Protein AF-A0A949P6N5-F1 (afdb_monomer)

Structure (mmCIF, N/CA/C/O backbone):
data_AF-A0A949P6N5-F1
#
_entry.id   AF-A0A949P6N5-F1
#
loop_
_atom_site.group_PDB
_atom_site.id
_atom_site.type_symbol
_atom_site.label_atom_id
_atom_site.label_alt_id
_atom_site.label_comp_id
_atom_site.label_asym_id
_atom_site.label_entity_id
_atom_site.label_seq_id
_atom_site.pdbx_PDB_ins_code
_atom_site.Cartn_x
_atom_site.Cartn_y
_atom_site.Cartn_z
_atom_site.occupancy
_atom_site.B_iso_or_equiv
_atom_site.auth_seq_id
_atom_site.auth_comp_id
_atom_site.auth_asym_id
_atom_site.auth_atom_id
_atom_site.pdbx_PDB_model_num
ATOM 1 N N . MET A 1 1 ? 49.965 -4.072 -78.428 1.00 38.25 1 MET A N 1
ATOM 2 C CA . MET A 1 1 ? 48.744 -3.364 -77.987 1.00 38.25 1 MET A CA 1
ATOM 3 C C . MET A 1 1 ? 48.062 -4.200 -76.910 1.00 38.25 1 MET A C 1
ATOM 5 O O . MET A 1 1 ? 47.730 -5.336 -77.190 1.00 38.25 1 MET A O 1
ATOM 9 N N . LYS A 1 2 ? 47.945 -3.617 -75.708 1.00 39.78 2 LYS A N 1
ATOM 10 C CA . LYS A 1 2 ? 46.976 -3.853 -74.616 1.00 39.78 2 LYS A CA 1
ATOM 11 C C . LYS A 1 2 ? 46.622 -5.289 -74.164 1.00 39.78 2 LYS A C 1
ATOM 13 O O . LYS A 1 2 ? 45.839 -5.989 -74.789 1.00 39.78 2 LYS A O 1
ATOM 18 N N . LEU A 1 3 ? 47.141 -5.589 -72.966 1.00 46.09 3 LEU A N 1
ATOM 19 C CA . LEU A 1 3 ? 46.588 -6.415 -71.881 1.00 46.09 3 LEU A CA 1
ATOM 20 C C . LEU A 1 3 ? 45.066 -6.286 -71.722 1.00 46.09 3 LEU A C 1
ATOM 22 O O . LEU A 1 3 ? 44.556 -5.175 -71.869 1.00 46.09 3 LEU A O 1
ATOM 26 N N . SER A 1 4 ? 44.397 -7.351 -71.266 1.00 48.19 4 SER A N 1
ATOM 27 C CA . SER A 1 4 ? 43.391 -7.284 -70.185 1.00 48.19 4 SER A CA 1
ATOM 28 C C . SER A 1 4 ? 43.064 -8.685 -69.661 1.00 48.19 4 SER A C 1
ATOM 30 O O . SER A 1 4 ? 42.465 -9.506 -70.349 1.00 48.19 4 SER A O 1
ATOM 32 N N . GLU A 1 5 ? 43.504 -8.925 -68.431 1.00 49.72 5 GLU A N 1
ATOM 33 C CA . GLU A 1 5 ? 43.262 -10.100 -67.603 1.00 49.72 5 GLU A CA 1
ATOM 34 C C . GLU A 1 5 ? 41.784 -10.210 -67.189 1.00 49.72 5 GLU A C 1
ATOM 36 O O . GLU A 1 5 ? 41.160 -9.218 -66.804 1.00 49.72 5 GLU A O 1
ATOM 41 N N . LEU A 1 6 ? 41.232 -11.429 -67.218 1.00 49.12 6 LEU A N 1
ATOM 42 C CA . LEU A 1 6 ? 39.936 -11.742 -66.615 1.00 49.12 6 LEU A CA 1
ATOM 43 C C . LEU A 1 6 ? 40.083 -11.705 -65.086 1.00 49.12 6 LEU A C 1
ATOM 45 O O . LEU A 1 6 ? 40.623 -12.626 -64.474 1.00 49.12 6 LEU A O 1
ATOM 49 N N . ARG A 1 7 ? 39.593 -10.633 -64.459 1.00 56.88 7 ARG A N 1
ATOM 50 C CA . ARG A 1 7 ? 39.460 -10.561 -63.003 1.00 56.88 7 ARG A CA 1
ATOM 51 C C . ARG A 1 7 ? 38.278 -11.409 -62.546 1.00 56.88 7 ARG A C 1
ATOM 53 O O . ARG A 1 7 ? 37.123 -11.083 -62.802 1.00 56.88 7 ARG A O 1
ATOM 60 N N . VAL A 1 8 ? 38.600 -12.470 -61.815 1.00 51.09 8 VAL A N 1
ATOM 61 C CA . VAL A 1 8 ? 37.715 -13.121 -60.848 1.00 51.09 8 VAL A CA 1
ATOM 62 C C . VAL A 1 8 ? 37.368 -12.083 -59.780 1.00 51.09 8 VAL A C 1
ATOM 64 O O . VAL A 1 8 ? 38.262 -11.517 -59.152 1.00 51.09 8 VAL A O 1
ATOM 67 N N . SER A 1 9 ? 36.089 -11.779 -59.579 1.00 47.00 9 SER A N 1
ATOM 68 C CA . SER A 1 9 ? 35.646 -10.984 -58.431 1.00 47.00 9 SER A CA 1
ATOM 69 C C . SER A 1 9 ? 34.259 -11.424 -57.987 1.00 47.00 9 SER A C 1
ATOM 71 O O . SER A 1 9 ? 33.264 -11.264 -58.686 1.00 47.00 9 SER A O 1
ATOM 73 N N . HIS A 1 10 ? 34.274 -12.031 -56.804 1.00 47.44 10 HIS A N 1
ATOM 74 C CA . HIS A 1 10 ? 33.171 -12.349 -55.917 1.00 47.44 10 HIS A CA 1
ATOM 75 C C . HIS A 1 10 ? 32.057 -11.291 -55.927 1.00 47.44 10 HIS A C 1
ATOM 77 O O . HIS A 1 10 ? 32.292 -10.147 -55.550 1.00 47.44 10 HIS A O 1
ATOM 83 N N . LEU A 1 11 ? 30.824 -11.702 -56.227 1.00 47.88 11 LEU A N 1
ATOM 84 C CA . LEU A 1 11 ? 29.635 -11.039 -55.695 1.00 47.88 11 LEU A CA 1
ATOM 85 C C . LEU A 1 11 ? 28.902 -12.048 -54.821 1.00 47.88 11 LEU A C 1
ATOM 87 O O . LEU A 1 11 ? 28.133 -12.892 -55.276 1.00 47.88 11 LEU A O 1
ATOM 91 N N . LEU A 1 12 ? 29.279 -11.988 -53.547 1.00 51.91 12 LEU A N 1
ATOM 92 C CA . LEU A 1 12 ? 28.657 -12.682 -52.439 1.00 51.91 12 LEU A CA 1
ATOM 93 C C . LEU A 1 12 ? 27.198 -12.244 -52.308 1.00 51.91 12 LEU A C 1
ATOM 95 O O . LEU A 1 12 ? 26.870 -11.060 -52.360 1.00 51.91 12 LEU A O 1
ATOM 99 N N . ALA A 1 13 ? 26.354 -13.245 -52.093 1.00 50.50 13 ALA A N 1
ATOM 100 C CA . ALA A 1 13 ? 25.013 -13.112 -51.568 1.00 50.50 13 ALA A CA 1
ATOM 101 C C . ALA A 1 13 ? 25.001 -12.253 -50.295 1.00 50.50 13 ALA A C 1
ATOM 103 O O . ALA A 1 13 ? 25.827 -12.444 -49.405 1.00 50.50 13 ALA A O 1
ATOM 104 N N . SER A 1 14 ? 24.030 -11.352 -50.177 1.00 49.41 14 SER A N 1
ATOM 105 C CA . SER A 1 14 ? 23.578 -10.806 -48.894 1.00 49.41 14 SER A CA 1
ATOM 106 C C . SER A 1 14 ? 22.152 -10.295 -49.069 1.00 49.41 14 SER A C 1
ATOM 108 O O . SER A 1 14 ? 21.907 -9.139 -49.397 1.00 49.41 14 SER A O 1
ATOM 110 N N . PHE A 1 15 ? 21.199 -11.212 -48.914 1.00 47.59 15 PHE A N 1
ATOM 111 C CA . PHE A 1 15 ? 19.785 -10.900 -48.746 1.00 47.59 15 PHE A CA 1
ATOM 112 C C . PHE A 1 15 ? 19.611 -10.465 -47.283 1.00 47.59 15 PHE A C 1
ATOM 114 O O . PHE A 1 15 ? 19.440 -11.297 -46.394 1.00 47.59 15 PHE A O 1
ATOM 121 N N . SER A 1 16 ? 19.760 -9.171 -47.001 1.00 51.75 16 SER A N 1
ATOM 1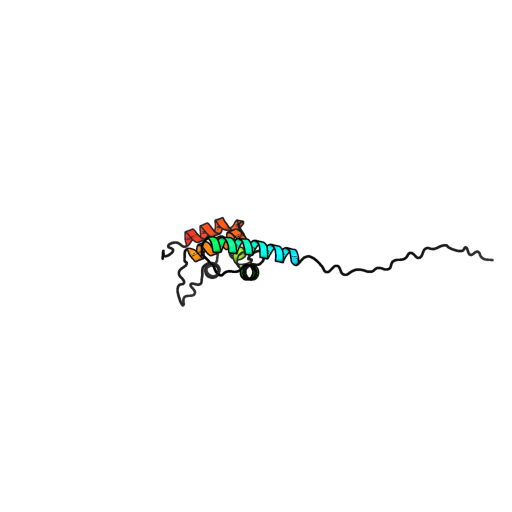22 C CA . SER A 1 16 ? 19.533 -8.629 -45.658 1.00 51.75 16 SER A CA 1
ATOM 123 C C . SER A 1 16 ? 18.032 -8.561 -45.380 1.00 51.75 16 SER A C 1
ATOM 125 O O . SER A 1 16 ? 17.392 -7.534 -45.586 1.00 51.75 16 SER A O 1
ATOM 127 N N . VAL A 1 17 ? 17.464 -9.666 -44.897 1.00 55.62 17 VAL A N 1
ATOM 128 C CA . VAL A 1 17 ? 16.197 -9.645 -44.160 1.00 55.62 17 VAL A CA 1
ATOM 129 C C . VAL A 1 17 ? 16.521 -9.130 -42.760 1.00 55.62 17 VAL A C 1
ATOM 131 O O . VAL A 1 17 ? 16.857 -9.897 -41.863 1.00 55.62 17 VAL A O 1
ATOM 134 N N . ALA A 1 18 ? 16.485 -7.811 -42.580 1.00 54.47 18 ALA A N 1
ATOM 135 C CA . ALA A 1 18 ? 16.445 -7.225 -41.248 1.00 54.47 18 ALA A CA 1
ATOM 136 C C . ALA A 1 18 ? 15.042 -7.483 -40.683 1.00 54.47 18 ALA A C 1
ATOM 138 O O . ALA A 1 18 ? 14.097 -6.742 -40.946 1.00 54.47 18 ALA A O 1
ATOM 139 N N . ALA A 1 19 ? 14.900 -8.603 -39.975 1.00 57.66 19 ALA A N 1
ATOM 140 C CA . ALA A 1 19 ? 13.730 -8.889 -39.169 1.00 57.66 19 ALA A CA 1
ATOM 141 C C . ALA A 1 19 ? 13.589 -7.784 -38.112 1.00 57.66 19 ALA A C 1
ATOM 143 O O . ALA A 1 19 ? 14.496 -7.556 -37.311 1.00 57.66 19 ALA A O 1
ATOM 144 N N . LEU A 1 20 ? 12.453 -7.089 -38.141 1.00 54.91 20 LEU A N 1
ATOM 145 C CA . LEU A 1 20 ? 11.978 -6.246 -37.052 1.00 54.91 20 LEU A CA 1
ATOM 146 C C . LEU A 1 20 ? 11.887 -7.102 -35.785 1.00 54.91 20 LEU A C 1
ATOM 148 O O . LEU A 1 20 ? 10.956 -7.886 -35.620 1.00 54.91 20 LEU A O 1
ATOM 152 N N . VAL A 1 21 ? 12.864 -6.952 -34.896 1.00 54.09 21 VAL A N 1
ATOM 153 C CA . VAL A 1 21 ? 12.809 -7.488 -33.536 1.00 54.09 21 VAL A CA 1
ATOM 154 C C . VAL A 1 21 ? 11.967 -6.515 -32.709 1.00 54.09 21 VAL A C 1
ATOM 156 O O . VAL A 1 21 ? 12.488 -5.656 -32.009 1.00 54.09 21 VAL A O 1
ATOM 159 N N . ILE A 1 22 ? 10.645 -6.589 -32.860 1.00 58.16 22 ILE A N 1
ATOM 160 C CA . ILE A 1 22 ? 9.697 -5.992 -31.912 1.00 58.16 22 ILE A CA 1
ATOM 161 C C . ILE A 1 22 ? 9.090 -7.160 -31.145 1.00 58.16 22 ILE A C 1
ATOM 163 O O . ILE A 1 22 ? 8.049 -7.680 -31.529 1.00 58.16 22 ILE A O 1
ATOM 167 N N . SER A 1 23 ? 9.780 -7.647 -30.117 1.00 58.84 23 SER A N 1
ATOM 168 C CA . SER A 1 23 ? 9.196 -8.610 -29.183 1.00 58.84 23 SER A CA 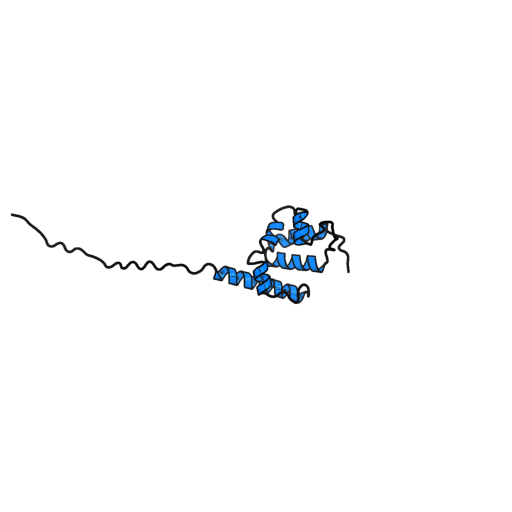1
ATOM 169 C C . SER A 1 23 ? 10.040 -8.687 -27.916 1.00 58.84 23 SER A C 1
ATOM 171 O O . SER A 1 23 ? 11.186 -9.127 -27.990 1.00 58.84 23 SER A O 1
ATOM 173 N N . GLY A 1 24 ? 9.462 -8.319 -26.766 1.00 50.41 24 GLY A N 1
ATOM 174 C CA . GLY A 1 24 ? 9.853 -8.970 -25.510 1.00 50.41 24 GLY A CA 1
ATOM 175 C C . GLY A 1 24 ? 10.130 -8.146 -24.249 1.00 50.41 24 GLY A C 1
ATOM 176 O O . GLY A 1 24 ? 10.833 -8.682 -23.406 1.00 50.41 24 GLY A O 1
ATOM 177 N N . CYS A 1 25 ? 9.605 -6.929 -24.057 1.00 54.81 25 CYS A N 1
ATOM 178 C CA . CYS A 1 25 ? 9.697 -6.261 -22.736 1.00 54.81 25 CYS A CA 1
ATOM 179 C C . CYS A 1 25 ? 8.357 -6.045 -22.014 1.00 54.81 25 CYS A C 1
ATOM 181 O O . CYS A 1 25 ? 8.367 -5.524 -20.915 1.00 54.81 25 CYS A O 1
ATOM 183 N N . ALA A 1 26 ? 7.216 -6.436 -22.590 1.00 54.22 26 ALA A N 1
ATOM 184 C CA . ALA A 1 26 ? 5.920 -6.257 -21.921 1.00 54.22 26 ALA A CA 1
ATOM 185 C C . ALA A 1 26 ? 5.497 -7.467 -21.067 1.00 54.22 26 ALA A C 1
ATOM 187 O O . ALA A 1 26 ? 4.823 -7.291 -20.063 1.00 54.22 26 ALA A O 1
ATOM 188 N N . SER A 1 27 ? 5.908 -8.696 -21.421 1.00 59.72 27 SER A N 1
ATOM 189 C CA . SER A 1 27 ? 5.428 -9.876 -20.681 1.00 59.72 27 SER A CA 1
ATOM 190 C C . SER A 1 27 ? 6.082 -10.032 -19.309 1.00 59.72 27 SER A C 1
ATOM 192 O O . SER A 1 27 ? 5.451 -10.570 -18.415 1.00 59.72 27 SER A O 1
ATOM 194 N N . SER A 1 28 ? 7.321 -9.562 -19.127 1.00 71.25 28 SER A N 1
ATOM 195 C CA . SER A 1 28 ? 8.008 -9.643 -17.831 1.00 71.25 28 SER A CA 1
ATOM 196 C C . SER A 1 28 ? 7.321 -8.800 -16.764 1.00 71.25 28 SER A C 1
ATOM 198 O O . SER A 1 28 ? 7.230 -9.222 -15.615 1.00 71.25 28 SER A O 1
ATOM 200 N N . ASP A 1 29 ? 6.833 -7.628 -17.158 1.00 79.44 29 ASP A N 1
ATOM 201 C CA . ASP A 1 29 ? 6.268 -6.648 -16.238 1.00 79.44 29 ASP A CA 1
ATOM 202 C C . ASP A 1 29 ? 4.827 -7.032 -15.885 1.00 79.44 29 ASP A C 1
ATOM 204 O O . ASP A 1 29 ? 4.437 -6.963 -14.722 1.00 79.44 29 ASP A O 1
ATOM 208 N N . ASP A 1 30 ? 4.067 -7.539 -16.862 1.00 84.88 30 ASP A N 1
ATOM 209 C CA . ASP A 1 30 ? 2.728 -8.086 -16.633 1.00 84.88 30 ASP A CA 1
ATOM 210 C C . ASP A 1 30 ? 2.769 -9.332 -15.727 1.00 84.88 30 ASP A C 1
ATOM 212 O O . ASP A 1 30 ? 1.956 -9.455 -14.805 1.00 84.88 30 ASP A O 1
ATOM 216 N N . ASP A 1 31 ? 3.730 -10.239 -15.944 1.00 93.06 31 ASP A N 1
ATOM 217 C CA . ASP A 1 31 ? 3.909 -11.440 -15.118 1.00 93.06 31 ASP A CA 1
ATOM 218 C C . ASP A 1 31 ? 4.295 -11.074 -13.671 1.00 93.06 31 ASP A C 1
ATOM 220 O O . ASP A 1 31 ? 3.794 -11.669 -12.711 1.00 93.06 31 ASP A O 1
ATOM 224 N N . GLU A 1 32 ? 5.158 -10.070 -13.498 1.00 93.25 32 GLU A N 1
ATOM 225 C CA . GLU A 1 32 ? 5.579 -9.578 -12.186 1.00 93.25 32 GLU A CA 1
ATOM 226 C C . GLU A 1 32 ? 4.443 -8.861 -11.443 1.00 93.25 32 GLU A C 1
ATOM 228 O O . GLU A 1 32 ? 4.205 -9.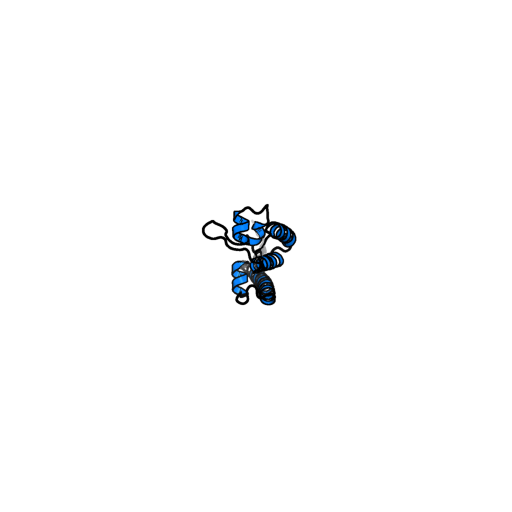137 -10.263 1.00 93.25 3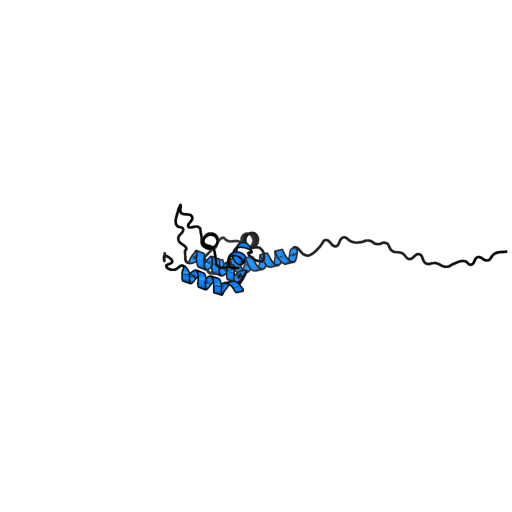2 GLU A O 1
ATOM 233 N N . ALA A 1 33 ? 3.688 -8.001 -12.134 1.00 94.38 33 ALA A N 1
ATOM 234 C CA . ALA A 1 33 ? 2.523 -7.322 -11.573 1.00 94.38 33 ALA A CA 1
ATOM 235 C C . ALA A 1 33 ? 1.469 -8.333 -11.099 1.00 94.38 33 ALA A C 1
ATOM 237 O O . ALA A 1 33 ? 0.949 -8.228 -9.989 1.00 94.38 33 ALA A O 1
ATOM 238 N N . GLN A 1 34 ? 1.196 -9.365 -11.903 1.00 97.06 34 GLN A N 1
ATOM 239 C CA . GLN A 1 34 ? 0.283 -10.451 -11.539 1.00 97.06 34 GLN A CA 1
ATOM 240 C C . GLN A 1 34 ? 0.781 -11.240 -10.321 1.00 97.06 34 GLN A C 1
ATOM 242 O O . GLN A 1 34 ? -0.004 -11.583 -9.431 1.00 97.06 34 GLN A O 1
ATOM 247 N N . ARG A 1 35 ? 2.091 -11.498 -10.231 1.00 96.94 35 ARG A N 1
ATOM 248 C CA . ARG A 1 35 ? 2.695 -12.181 -9.082 1.00 96.94 35 ARG A CA 1
ATOM 249 C C . ARG A 1 35 ? 2.535 -11.371 -7.792 1.00 96.94 35 ARG A C 1
ATOM 251 O O . ARG A 1 35 ? 2.096 -11.934 -6.787 1.00 96.94 35 ARG A O 1
ATOM 258 N N . LEU A 1 36 ? 2.887 -10.086 -7.805 1.00 97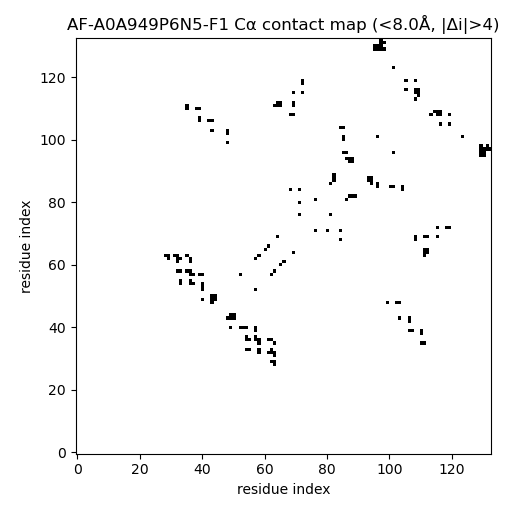.38 36 LEU A N 1
ATOM 259 C CA . LEU A 1 36 ? 2.777 -9.199 -6.639 1.00 97.38 36 LEU A CA 1
ATOM 260 C C . LEU A 1 36 ? 1.316 -8.981 -6.234 1.00 97.38 36 LEU A C 1
ATOM 262 O O . LEU A 1 36 ? 0.969 -9.116 -5.061 1.00 97.38 36 LEU A O 1
ATOM 266 N N . ALA A 1 37 ? 0.427 -8.765 -7.203 1.00 97.75 37 ALA A N 1
ATOM 267 C CA . ALA A 1 37 ? -1.008 -8.676 -6.963 1.00 97.75 37 ALA A CA 1
ATOM 268 C C . ALA A 1 37 ? -1.568 -9.955 -6.324 1.00 97.75 37 ALA A C 1
ATOM 270 O O . ALA A 1 37 ? -2.381 -9.883 -5.402 1.00 97.75 37 ALA A O 1
ATOM 271 N N . GLY A 1 38 ? -1.104 -11.128 -6.766 1.00 98.00 38 GLY A N 1
ATOM 272 C CA . GLY A 1 38 ? -1.467 -12.413 -6.176 1.00 98.00 38 GLY A CA 1
ATOM 273 C C . GLY A 1 38 ? -1.038 -12.529 -4.713 1.00 98.00 38 GLY A C 1
ATOM 274 O O . GLY A 1 38 ? -1.817 -13.000 -3.881 1.00 98.00 38 GLY A O 1
ATOM 275 N N . GLN A 1 39 ? 0.168 -12.056 -4.385 1.00 98.12 39 GLN A N 1
ATOM 276 C CA . GLN A 1 39 ? 0.672 -12.010 -3.010 1.00 98.12 39 GLN A CA 1
ATOM 277 C C . GLN A 1 39 ? -0.175 -11.078 -2.139 1.00 98.12 39 GLN A C 1
ATOM 279 O O . GLN A 1 39 ? -0.673 -11.515 -1.102 1.00 98.12 39 GLN A O 1
ATOM 284 N N . LEU A 1 40 ? -0.424 -9.847 -2.598 1.00 98.06 40 LEU A N 1
ATOM 285 C CA . LEU A 1 40 ? -1.243 -8.875 -1.872 1.00 98.06 40 LEU A CA 1
ATOM 286 C C . LEU A 1 40 ? -2.656 -9.411 -1.602 1.00 98.06 40 LEU A C 1
ATOM 288 O O . LEU A 1 40 ? -3.128 -9.375 -0.467 1.00 98.06 40 LEU A O 1
ATOM 292 N N . VAL A 1 41 ? -3.337 -9.925 -2.632 1.00 98.06 41 VAL A N 1
ATOM 293 C CA . VAL A 1 41 ? -4.709 -10.445 -2.509 1.00 98.06 41 VAL A CA 1
ATOM 294 C C . VAL A 1 41 ? -4.763 -11.625 -1.546 1.00 98.06 41 VAL A C 1
ATOM 296 O O . VAL A 1 41 ? -5.666 -11.691 -0.714 1.00 98.06 41 VAL A O 1
ATOM 299 N N . SER A 1 42 ? -3.788 -12.536 -1.612 1.00 98.19 42 SER A N 1
ATOM 300 C CA . SER A 1 42 ? -3.706 -13.657 -0.675 1.00 98.19 42 SER A CA 1
ATOM 301 C C . SER A 1 42 ? -3.571 -13.178 0.773 1.00 98.19 42 SER A C 1
ATOM 303 O O . SER A 1 42 ? -4.292 -13.673 1.640 1.00 98.19 42 SER A O 1
ATOM 305 N N . SER A 1 43 ? -2.689 -12.210 1.039 1.00 97.81 43 SER A N 1
ATOM 306 C CA . SER A 1 43 ? -2.490 -11.658 2.384 1.00 97.81 43 SER A CA 1
ATOM 307 C C . SER A 1 43 ? -3.738 -10.931 2.888 1.00 97.81 43 SER A C 1
ATOM 309 O O . SER A 1 43 ? -4.229 -11.233 3.975 1.00 97.81 43 SER A O 1
ATOM 311 N N . LEU A 1 44 ? -4.335 -10.063 2.067 1.00 97.38 44 LEU A N 1
ATOM 312 C CA . LEU A 1 44 ? -5.555 -9.329 2.417 1.00 97.38 44 LEU A CA 1
ATOM 313 C C . LEU A 1 44 ? -6.746 -10.249 2.699 1.00 97.38 44 LEU A C 1
ATOM 315 O O . LEU A 1 44 ? -7.541 -9.969 3.593 1.00 97.38 44 LEU A O 1
ATOM 319 N N . HIS A 1 45 ? -6.884 -11.343 1.948 1.00 97.56 45 HIS A N 1
ATOM 320 C CA . HIS A 1 45 ? -7.925 -12.338 2.196 1.00 97.56 45 HIS A CA 1
ATOM 321 C C . HIS A 1 45 ? -7.684 -13.119 3.488 1.00 97.56 45 HIS A C 1
ATOM 323 O O . HIS A 1 45 ? -8.645 -13.463 4.170 1.00 97.56 45 HIS A O 1
ATOM 329 N N . SER A 1 46 ? -6.423 -13.388 3.841 1.00 97.44 46 SER A N 1
ATOM 330 C CA . SER A 1 46 ? -6.094 -14.079 5.092 1.00 97.44 46 SER A CA 1
ATOM 331 C C . SER A 1 46 ? -6.414 -13.253 6.345 1.00 97.44 46 SER A C 1
ATOM 333 O O . SER A 1 46 ? -6.674 -13.836 7.395 1.00 97.44 46 SER A O 1
ATOM 335 N N . GLU A 1 47 ? -6.465 -11.922 6.215 1.00 96.50 47 GLU A N 1
ATOM 336 C CA . GLU A 1 47 ? -6.817 -10.976 7.284 1.00 96.50 47 GLU A CA 1
ATOM 337 C C . GLU A 1 47 ? -8.266 -10.442 7.193 1.00 96.50 47 GLU A C 1
ATOM 339 O O . GLU A 1 47 ? -8.652 -9.598 7.992 1.00 96.50 47 GLU A O 1
ATOM 344 N N . ASP A 1 48 ? -9.082 -10.916 6.240 1.00 96.00 48 ASP A N 1
ATOM 345 C CA . ASP A 1 48 ? -10.463 -10.444 5.976 1.00 96.00 48 ASP A CA 1
ATOM 346 C C . ASP A 1 48 ? -10.594 -8.931 5.660 1.00 96.00 48 ASP A C 1
ATOM 348 O O . ASP A 1 48 ? -11.673 -8.347 5.737 1.00 96.00 48 ASP A O 1
ATOM 352 N N . LEU A 1 49 ? -9.507 -8.277 5.232 1.00 91.69 49 LEU A N 1
ATOM 353 C CA . LEU A 1 49 ? -9.460 -6.822 5.004 1.00 91.69 49 LEU A CA 1
ATOM 354 C C . LEU A 1 49 ? -10.058 -6.392 3.655 1.00 91.69 49 LEU A C 1
ATOM 356 O O . LEU A 1 49 ? -10.535 -5.267 3.499 1.00 91.69 49 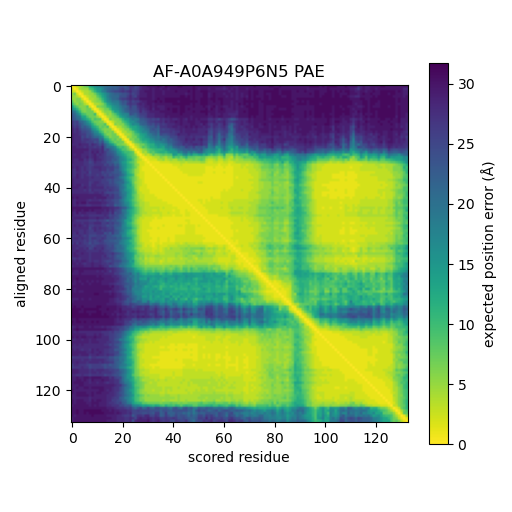LEU A O 1
ATOM 360 N N . ALA A 1 50 ? -10.033 -7.275 2.653 1.00 94.06 50 ALA A N 1
ATOM 361 C CA . ALA A 1 50 ? -10.587 -7.003 1.326 1.00 94.06 50 ALA A CA 1
ATOM 362 C C . ALA A 1 50 ? -11.045 -8.288 0.609 1.00 94.06 50 ALA A C 1
ATOM 364 O O . ALA A 1 50 ? -10.566 -8.572 -0.487 1.00 94.06 50 ALA A O 1
ATOM 365 N N . PRO A 1 51 ? -12.009 -9.056 1.154 1.00 94.00 51 PRO A N 1
ATOM 366 C CA . PRO A 1 51 ? -12.369 -10.407 0.685 1.00 94.00 51 PRO A CA 1
ATOM 367 C C . PRO A 1 51 ? -12.941 -10.482 -0.744 1.00 94.00 51 PRO A C 1
ATOM 369 O O . PRO A 1 51 ? -13.280 -11.557 -1.237 1.00 94.00 51 PRO A O 1
ATOM 372 N N . ARG A 1 52 ? -13.132 -9.333 -1.402 1.00 96.12 52 ARG A N 1
ATOM 373 C CA . ARG A 1 52 ? -13.633 -9.220 -2.779 1.00 96.12 52 ARG A CA 1
ATOM 374 C C . ARG A 1 52 ? -12.592 -8.676 -3.753 1.00 96.12 52 ARG A C 1
ATOM 376 O O . ARG A 1 52 ? -12.915 -8.520 -4.931 1.00 96.12 52 ARG A O 1
ATOM 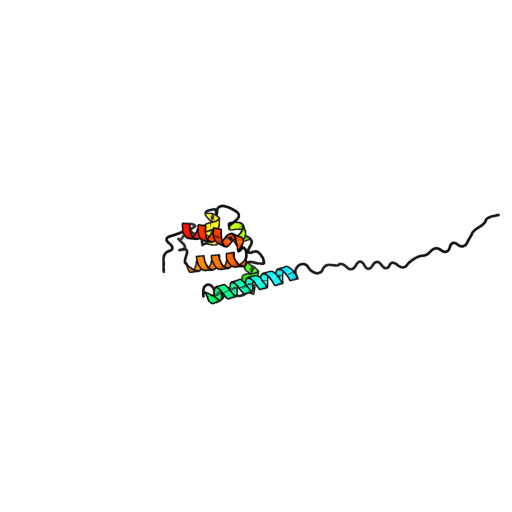383 N N . LEU A 1 53 ? -11.395 -8.328 -3.281 1.00 96.19 53 LEU A N 1
ATOM 384 C CA . LEU A 1 53 ? -10.330 -7.869 -4.157 1.00 96.19 53 LEU A CA 1
ATOM 385 C C . LEU A 1 53 ? -9.878 -9.047 -5.024 1.00 96.19 53 LEU A C 1
ATOM 387 O O . LEU A 1 53 ? -9.701 -10.165 -4.553 1.00 96.19 53 LEU A O 1
ATOM 391 N N . THR A 1 54 ? -9.732 -8.805 -6.320 1.00 97.94 54 THR A N 1
ATOM 392 C CA . THR A 1 54 ? -9.250 -9.825 -7.255 1.00 97.94 54 THR A CA 1
ATOM 393 C C . THR A 1 54 ? -7.836 -9.485 -7.684 1.00 97.94 54 THR A C 1
ATOM 395 O O . THR A 1 54 ? -7.444 -8.317 -7.645 1.00 97.94 54 THR A O 1
ATOM 398 N N . VAL A 1 55 ? -7.083 -10.499 -8.111 1.00 97.81 55 VAL A N 1
ATOM 399 C CA . VAL A 1 55 ? -5.706 -10.319 -8.589 1.00 97.81 55 VAL A CA 1
ATOM 400 C C . VAL A 1 55 ? -5.667 -9.340 -9.760 1.00 97.81 55 VAL A C 1
ATOM 402 O O . VAL A 1 55 ? -4.886 -8.400 -9.718 1.00 97.81 55 VAL A O 1
ATOM 405 N N . ASP A 1 56 ? -6.577 -9.466 -10.729 1.00 96.38 56 ASP A N 1
ATOM 406 C CA . ASP A 1 56 ? -6.633 -8.560 -11.884 1.00 96.38 56 ASP A CA 1
ATOM 407 C C . ASP A 1 56 ? -6.892 -7.103 -11.481 1.00 96.38 56 ASP A C 1
ATOM 409 O O . ASP A 1 56 ? -6.281 -6.184 -12.024 1.00 96.38 56 ASP A O 1
ATOM 413 N N . VAL A 1 57 ? -7.778 -6.873 -10.503 1.00 96.75 57 VAL A N 1
ATOM 414 C CA . VAL A 1 57 ? -8.035 -5.521 -9.987 1.00 96.75 57 VAL A CA 1
ATOM 415 C C . VAL A 1 57 ? -6.814 -4.991 -9.237 1.00 96.75 57 VAL A C 1
ATOM 417 O O . VAL A 1 57 ? -6.451 -3.837 -9.430 1.00 96.75 57 VAL A O 1
ATOM 420 N N . ALA A 1 58 ? -6.160 -5.809 -8.412 1.00 95.75 58 ALA A N 1
ATOM 421 C CA . ALA A 1 58 ? -4.955 -5.401 -7.696 1.00 95.75 58 ALA A CA 1
ATOM 422 C C . ALA A 1 58 ? -3.788 -5.099 -8.654 1.00 95.75 58 ALA A C 1
ATOM 424 O O . ALA A 1 58 ? -3.150 -4.061 -8.507 1.00 95.75 58 ALA A O 1
ATOM 425 N N . ALA A 1 59 ? -3.564 -5.930 -9.675 1.00 95.81 59 ALA A N 1
ATOM 426 C CA . ALA A 1 59 ? -2.544 -5.703 -10.699 1.00 95.81 59 ALA A CA 1
ATOM 427 C C . ALA A 1 59 ? -2.824 -4.419 -11.492 1.00 95.81 59 ALA A C 1
ATOM 429 O O . ALA A 1 59 ? -1.916 -3.629 -11.727 1.00 95.81 59 ALA A O 1
ATOM 430 N N . ALA A 1 60 ? -4.087 -4.155 -11.841 1.00 92.75 60 ALA A N 1
ATOM 431 C CA . ALA A 1 60 ? -4.471 -2.918 -12.519 1.00 92.75 60 ALA A CA 1
ATOM 432 C C . ALA A 1 60 ? -4.315 -1.663 -11.639 1.00 92.75 60 ALA A C 1
ATOM 434 O O . ALA A 1 60 ? -4.086 -0.576 -12.168 1.00 92.75 60 ALA A O 1
ATOM 435 N N . LEU A 1 61 ? -4.473 -1.790 -10.317 1.00 91.31 61 LEU A N 1
ATOM 436 C CA . LEU A 1 61 ? -4.342 -0.677 -9.372 1.00 91.31 61 LEU A CA 1
ATOM 437 C C . LEU A 1 61 ? -2.887 -0.360 -9.023 1.00 91.31 61 LEU A C 1
ATOM 439 O O . LEU A 1 61 ? -2.548 0.813 -8.887 1.00 91.31 61 LEU A O 1
ATOM 443 N N . TYR A 1 62 ? -2.061 -1.389 -8.838 1.00 92.56 62 TYR A N 1
ATOM 444 C CA . TYR A 1 62 ? -0.726 -1.249 -8.255 1.00 92.56 62 TYR A CA 1
ATOM 445 C C . TYR A 1 62 ? 0.413 -1.544 -9.234 1.00 92.56 62 TYR A C 1
ATOM 447 O O . TYR A 1 62 ? 1.528 -1.095 -9.000 1.00 92.56 62 TYR A O 1
ATOM 455 N N . GLY A 1 63 ? 0.165 -2.243 -10.343 1.00 92.75 63 GLY A N 1
ATOM 456 C CA . GLY A 1 63 ? 1.214 -2.585 -11.302 1.00 92.75 63 GLY A CA 1
ATOM 457 C C . GLY A 1 63 ? 2.337 -3.401 -10.657 1.00 92.75 63 GLY A C 1
ATOM 458 O O . GLY A 1 63 ? 2.073 -4.345 -9.916 1.00 92.75 63 GLY A O 1
ATOM 459 N N . THR A 1 64 ? 3.586 -3.046 -10.954 1.00 92.00 64 THR A N 1
ATOM 460 C CA . THR A 1 64 ? 4.791 -3.709 -10.428 1.00 92.00 64 THR A CA 1
ATOM 461 C C . THR A 1 64 ? 5.396 -3.011 -9.212 1.00 92.00 64 THR A C 1
ATOM 463 O O . THR A 1 64 ? 6.174 -3.629 -8.492 1.00 92.00 64 THR A O 1
ATOM 466 N N . ASP A 1 65 ? 5.066 -1.743 -8.978 1.00 86.50 65 ASP A N 1
ATOM 467 C CA . ASP A 1 65 ? 5.784 -0.880 -8.034 1.00 86.50 65 ASP A CA 1
ATOM 468 C C . ASP A 1 65 ? 4.874 -0.099 -7.081 1.00 86.50 65 ASP A C 1
ATOM 470 O O . ASP A 1 65 ? 5.366 0.533 -6.152 1.00 86.50 65 ASP A O 1
ATOM 474 N N . ALA A 1 66 ? 3.557 -0.115 -7.298 1.00 87.19 66 ALA A N 1
ATOM 475 C CA . ALA A 1 66 ? 2.604 0.735 -6.599 1.00 87.19 66 ALA A CA 1
ATOM 476 C C . ALA A 1 66 ? 3.079 2.198 -6.503 1.00 87.19 66 ALA A C 1
ATOM 478 O O . ALA A 1 66 ? 2.950 2.797 -5.434 1.00 87.19 66 ALA A O 1
ATOM 479 N N . ALA A 1 67 ? 3.604 2.777 -7.594 1.00 83.62 67 ALA A N 1
ATOM 480 C CA . ALA A 1 67 ? 4.308 4.067 -7.597 1.00 83.62 67 ALA A CA 1
ATOM 481 C C . ALA A 1 67 ? 3.644 5.150 -6.727 1.00 83.62 67 ALA A C 1
ATOM 483 O O . ALA A 1 67 ? 4.291 5.743 -5.876 1.00 83.62 67 ALA A O 1
ATOM 484 N N . THR A 1 68 ? 2.325 5.347 -6.837 1.00 79.75 68 THR A N 1
ATOM 485 C CA . THR A 1 68 ? 1.598 6.345 -6.026 1.00 79.75 68 THR A CA 1
ATOM 486 C C . THR A 1 68 ? 1.676 6.101 -4.513 1.00 79.75 68 THR A C 1
ATOM 488 O O . THR A 1 68 ? 1.679 7.053 -3.738 1.00 79.75 68 THR A O 1
ATOM 491 N N . VAL A 1 69 ? 1.700 4.840 -4.078 1.00 83.81 69 VAL A N 1
ATOM 492 C CA . VAL A 1 69 ? 1.840 4.476 -2.663 1.00 83.81 69 VAL A CA 1
ATOM 493 C C . VAL A 1 69 ? 3.288 4.639 -2.226 1.00 83.81 69 VAL A C 1
ATOM 495 O O . VAL A 1 69 ? 3.534 5.246 -1.191 1.00 83.81 69 VAL A O 1
ATOM 498 N N . CYS A 1 70 ? 4.239 4.130 -3.005 1.00 85.81 70 CYS A N 1
ATOM 499 C CA . CYS A 1 70 ? 5.640 4.106 -2.602 1.00 85.81 70 CYS A CA 1
ATOM 500 C C . CYS A 1 70 ? 6.302 5.495 -2.672 1.00 85.81 70 CYS A C 1
ATOM 502 O O . CYS A 1 70 ? 7.012 5.865 -1.738 1.00 85.81 70 CYS A O 1
ATOM 504 N N . GLU A 1 71 ? 5.987 6.309 -3.686 1.00 84.38 71 GLU A N 1
ATOM 505 C CA . GLU A 1 71 ? 6.462 7.699 -3.813 1.00 84.38 71 GLU A CA 1
ATOM 506 C C . GLU A 1 71 ? 5.956 8.598 -2.680 1.00 84.38 71 GLU A C 1
ATOM 508 O O . GLU A 1 71 ? 6.644 9.538 -2.283 1.00 84.38 71 GLU A O 1
ATOM 513 N N . ALA A 1 72 ? 4.789 8.300 -2.098 1.00 79.19 72 ALA A N 1
ATOM 514 C CA . ALA A 1 72 ? 4.295 9.059 -0.952 1.00 79.19 72 ALA A CA 1
ATOM 515 C C . ALA A 1 72 ? 5.276 8.999 0.238 1.00 79.19 72 ALA A C 1
ATOM 517 O O . ALA A 1 72 ? 5.303 9.907 1.061 1.00 79.19 72 ALA A O 1
ATOM 518 N N . PHE A 1 73 ? 6.130 7.974 0.311 1.00 75.75 73 PHE A N 1
ATOM 519 C CA . PHE A 1 73 ? 7.126 7.802 1.368 1.00 75.75 73 PHE A CA 1
ATOM 520 C C . PHE A 1 73 ? 8.540 8.295 0.994 1.00 75.75 73 PHE A C 1
ATOM 522 O O . PHE A 1 73 ? 9.477 8.095 1.769 1.00 75.75 73 PHE A O 1
ATOM 529 N N . ASP A 1 74 ? 8.730 8.961 -0.153 1.00 75.88 74 ASP A N 1
ATOM 530 C CA . ASP A 1 74 ? 10.038 9.501 -0.576 1.00 75.88 74 ASP A CA 1
ATOM 531 C C . ASP A 1 74 ? 10.439 10.805 0.145 1.00 75.88 74 ASP A C 1
ATOM 533 O O . ASP A 1 74 ? 11.540 11.332 -0.043 1.00 75.88 74 ASP A O 1
ATOM 537 N N . GLY A 1 75 ? 9.578 11.319 1.021 1.00 70.69 75 GLY A N 1
ATOM 538 C CA . GLY A 1 75 ? 9.831 12.484 1.858 1.00 70.69 75 GLY A CA 1
ATOM 539 C C . GLY A 1 75 ? 8.917 12.514 3.083 1.00 70.69 75 GLY A C 1
ATOM 540 O O . GLY A 1 75 ? 8.119 11.599 3.283 1.00 70.69 75 GLY A O 1
ATOM 541 N N . PRO A 1 76 ? 9.016 13.557 3.931 1.00 67.44 76 PRO A N 1
ATOM 542 C CA . PRO A 1 76 ? 8.052 13.749 5.002 1.00 67.44 76 PRO A CA 1
ATOM 543 C C . PRO A 1 76 ? 6.659 13.901 4.391 1.00 67.44 76 PRO A C 1
ATOM 545 O O . PRO A 1 76 ? 6.412 14.870 3.670 1.00 67.44 76 PRO A O 1
ATOM 548 N N . LEU A 1 77 ? 5.768 12.956 4.701 1.00 68.56 77 LEU A N 1
ATOM 549 C CA . LEU A 1 77 ? 4.391 12.963 4.217 1.00 68.56 77 LEU A CA 1
ATOM 550 C C . LEU A 1 77 ? 3.742 14.323 4.481 1.00 68.56 77 LEU A C 1
ATOM 552 O O . LEU A 1 77 ? 3.515 14.717 5.631 1.00 68.56 77 LEU A O 1
ATOM 556 N N . SER A 1 78 ? 3.395 15.035 3.416 1.00 70.12 78 SER A N 1
ATOM 557 C CA . SER A 1 78 ? 2.544 16.209 3.512 1.00 70.12 78 SER A CA 1
ATOM 558 C C . SER A 1 78 ? 1.189 15.809 4.084 1.00 70.12 78 SER A C 1
ATOM 560 O O . SER A 1 78 ? 0.763 14.650 4.018 1.00 70.12 78 SER A O 1
ATOM 562 N N . SER A 1 79 ? 0.447 16.791 4.604 1.00 65.31 79 SER A N 1
ATOM 563 C CA . SER A 1 79 ? -0.934 16.540 5.006 1.00 65.31 79 SER A CA 1
ATOM 564 C C . SER A 1 79 ? -1.702 15.886 3.855 1.00 65.31 79 SER A C 1
ATOM 566 O O . SER A 1 79 ? -2.318 14.863 4.081 1.00 65.31 79 SER A O 1
ATOM 568 N N . ALA A 1 80 ? -1.582 16.370 2.615 1.00 64.50 80 ALA A N 1
ATOM 569 C CA . ALA A 1 80 ? -2.281 15.803 1.459 1.00 64.50 80 ALA A CA 1
ATOM 570 C C . ALA A 1 80 ? -1.921 14.333 1.148 1.00 64.50 80 ALA A C 1
ATOM 572 O O . ALA A 1 80 ? -2.797 13.577 0.736 1.00 64.50 80 ALA A O 1
ATOM 573 N N . GLU A 1 81 ? -0.685 13.899 1.379 1.00 67.62 81 GLU A N 1
ATOM 574 C CA . GLU A 1 81 ? -0.289 12.496 1.177 1.00 67.62 81 GLU A CA 1
ATOM 575 C C . GLU A 1 81 ? -0.819 11.597 2.295 1.00 67.62 81 GLU A C 1
ATOM 577 O O . GLU A 1 81 ? -1.356 10.529 2.009 1.00 67.62 81 GLU A O 1
ATOM 582 N N . ARG A 1 82 ? -0.821 12.070 3.552 1.00 66.62 82 ARG A N 1
ATOM 583 C CA . ARG A 1 82 ? -1.517 11.374 4.654 1.00 66.62 82 ARG A CA 1
ATOM 584 C C . ARG A 1 82 ? -3.008 11.180 4.343 1.00 66.62 82 ARG A C 1
ATOM 586 O O . ARG A 1 82 ? -3.563 10.121 4.610 1.00 66.62 82 ARG A O 1
ATOM 593 N N . ILE A 1 83 ? -3.642 12.184 3.730 1.00 64.50 83 ILE A N 1
ATOM 594 C CA . ILE A 1 83 ? -5.046 12.157 3.272 1.00 64.50 83 ILE A CA 1
ATOM 595 C C . ILE A 1 83 ? -5.265 11.102 2.179 1.00 64.50 83 ILE A C 1
ATOM 597 O O . ILE A 1 83 ? -6.296 10.428 2.174 1.00 64.50 83 ILE A O 1
ATOM 601 N N . ILE A 1 84 ? -4.343 10.996 1.223 1.00 63.31 84 ILE A N 1
ATOM 602 C CA . ILE A 1 84 ? -4.446 10.051 0.106 1.00 63.31 84 ILE A CA 1
ATOM 603 C C . ILE A 1 84 ? -4.221 8.615 0.591 1.00 63.31 84 ILE A C 1
ATOM 605 O O . ILE A 1 84 ? -5.000 7.736 0.232 1.00 63.31 84 ILE A O 1
ATOM 609 N N . LEU A 1 85 ? -3.211 8.391 1.436 1.00 65.94 85 LEU A N 1
ATOM 610 C CA . LEU A 1 85 ? -2.839 7.063 1.926 1.00 65.94 85 LEU A CA 1
ATOM 611 C C . LEU A 1 85 ? -3.831 6.500 2.947 1.00 65.94 85 LEU A C 1
ATOM 613 O O . LEU A 1 85 ? -4.146 5.317 2.909 1.00 65.94 85 LEU A O 1
ATOM 617 N N . LEU A 1 86 ? -4.323 7.338 3.862 1.00 68.25 86 LEU A N 1
ATOM 618 C CA . LEU A 1 86 ? -5.077 6.884 5.038 1.00 68.25 86 LEU A CA 1
ATOM 619 C C . LEU A 1 86 ? -6.536 7.344 5.034 1.00 68.25 86 LEU A C 1
ATOM 621 O O . LEU A 1 86 ? -7.306 7.029 5.940 1.00 68.25 86 LEU A O 1
ATOM 625 N N . GLY A 1 87 ? -6.945 8.059 3.989 1.00 59.78 87 GLY A N 1
ATOM 626 C CA . GLY A 1 87 ? -8.297 8.565 3.841 1.00 59.78 87 GLY A CA 1
ATOM 627 C C . GLY A 1 87 ? -8.442 10.033 4.236 1.00 59.78 87 GLY A C 1
ATOM 628 O O . GLY A 1 87 ? -7.730 10.599 5.057 1.00 59.78 87 GLY A O 1
ATOM 629 N N . ASN A 1 88 ? -9.404 10.667 3.572 1.00 49.75 88 ASN A N 1
ATOM 630 C CA . ASN A 1 88 ? -9.517 12.108 3.420 1.00 49.75 88 ASN A CA 1
ATOM 631 C C . ASN A 1 88 ? -10.238 12.820 4.603 1.00 49.75 88 ASN A C 1
ATOM 633 O O . ASN A 1 88 ? -11.440 12.615 4.765 1.00 49.75 88 ASN A O 1
ATOM 637 N N . PRO A 1 89 ? -9.584 13.724 5.363 1.00 49.41 89 PRO A N 1
ATOM 638 C CA . PRO A 1 89 ? -10.154 14.653 6.329 1.00 49.41 89 PRO A CA 1
ATOM 639 C C . PRO A 1 89 ? -10.506 16.021 5.716 1.00 49.41 89 PRO A C 1
ATOM 641 O O . PRO A 1 89 ? -10.813 16.937 6.478 1.00 49.41 89 PRO A O 1
ATOM 644 N N . SER A 1 90 ? -10.454 16.214 4.381 1.00 43.91 90 SER A N 1
ATOM 645 C CA . SER A 1 90 ? -10.932 17.451 3.732 1.00 43.91 90 SER A CA 1
ATOM 646 C C . SER A 1 90 ? -12.303 17.772 4.312 1.00 43.91 90 SER A C 1
ATOM 648 O O . SER A 1 90 ? -13.223 16.966 4.197 1.00 43.91 90 SER A O 1
ATOM 650 N N . GLY A 1 91 ? -12.380 18.888 5.045 1.00 46.56 91 GLY A N 1
ATOM 651 C CA . GLY A 1 91 ? -13.264 19.121 6.197 1.00 46.56 91 GLY A CA 1
ATOM 652 C C . GLY A 1 91 ? -14.775 19.159 5.952 1.00 46.56 91 GLY A C 1
ATOM 653 O O . GLY A 1 91 ? -15.469 20.001 6.510 1.00 46.56 91 GLY A O 1
ATOM 654 N N . ARG A 1 92 ? -15.312 18.274 5.114 1.00 56.19 92 ARG A N 1
ATOM 655 C CA . ARG A 1 92 ? -16.737 18.053 4.897 1.00 56.19 92 ARG A CA 1
ATOM 656 C C . ARG A 1 92 ? -17.259 16.861 5.696 1.00 56.19 92 ARG A C 1
ATOM 658 O O . ARG A 1 92 ? -18.409 16.930 6.119 1.00 56.19 92 ARG A O 1
ATOM 665 N N . ARG A 1 93 ? -16.449 15.816 5.940 1.00 54.66 93 ARG A N 1
ATOM 666 C CA . ARG A 1 93 ? -16.721 14.730 6.907 1.00 54.66 93 ARG A CA 1
ATOM 667 C C . ARG A 1 93 ? -15.405 14.107 7.395 1.00 54.66 93 ARG A C 1
ATOM 669 O O . ARG A 1 93 ? -14.651 13.650 6.541 1.00 54.66 93 ARG A O 1
ATOM 676 N N . PRO A 1 94 ? -15.140 14.045 8.711 1.00 52.97 94 PRO A N 1
ATOM 677 C CA . PRO A 1 94 ? -14.046 13.241 9.245 1.00 52.97 94 PRO A CA 1
ATOM 678 C C . PRO A 1 94 ? -14.216 11.791 8.781 1.00 52.97 94 PRO A C 1
ATOM 680 O O . PRO A 1 94 ? -15.297 11.215 8.923 1.00 52.97 94 PRO A O 1
ATOM 683 N N . LYS A 1 95 ? -13.179 11.222 8.173 1.00 57.03 95 LYS A N 1
ATOM 684 C CA . LYS A 1 95 ? -13.065 9.782 7.953 1.00 57.03 95 LYS A CA 1
ATOM 685 C C . LYS A 1 95 ? -12.249 9.247 9.124 1.00 57.03 95 LYS A C 1
ATOM 687 O O . LYS A 1 95 ? -11.112 9.670 9.296 1.00 57.03 95 LYS A O 1
ATOM 692 N N . THR A 1 96 ? -12.839 8.384 9.942 1.00 65.88 96 THR A N 1
ATOM 693 C CA . THR A 1 96 ? -12.095 7.673 10.985 1.00 65.88 96 THR A CA 1
ATOM 694 C C . THR A 1 96 ? -11.111 6.732 10.299 1.00 65.88 96 THR A C 1
ATOM 696 O O . THR A 1 96 ? -11.522 5.927 9.459 1.00 65.88 96 THR A O 1
ATOM 699 N N . ILE A 1 97 ? -9.821 6.862 10.614 1.00 74.81 97 ILE A N 1
ATOM 700 C CA . ILE A 1 97 ? -8.816 5.886 10.195 1.00 74.81 97 ILE A CA 1
ATOM 701 C C . ILE A 1 97 ? -9.048 4.645 11.054 1.00 74.81 97 ILE A C 1
ATOM 703 O O . ILE A 1 97 ? -8.970 4.712 12.277 1.00 74.81 97 ILE A O 1
ATOM 707 N N . THR A 1 98 ? -9.405 3.535 10.415 1.00 82.62 98 THR A N 1
ATOM 708 C CA . THR A 1 98 ? -9.660 2.264 11.105 1.00 82.62 98 THR A CA 1
ATOM 709 C C . THR A 1 98 ? -8.395 1.415 11.134 1.00 82.62 98 THR A C 1
ATOM 711 O O . THR A 1 98 ? -7.544 1.542 10.249 1.00 82.62 98 THR A O 1
ATOM 714 N N . THR A 1 99 ? -8.296 0.501 12.101 1.00 86.31 99 THR A N 1
ATOM 715 C CA . THR A 1 99 ? -7.230 -0.513 12.144 1.00 86.31 99 THR A CA 1
ATOM 716 C C . THR A 1 99 ? -7.152 -1.308 10.840 1.00 86.31 99 THR A C 1
ATOM 718 O O . THR A 1 99 ? -6.054 -1.582 10.359 1.00 86.31 99 THR A O 1
ATOM 721 N N . ASP A 1 100 ? -8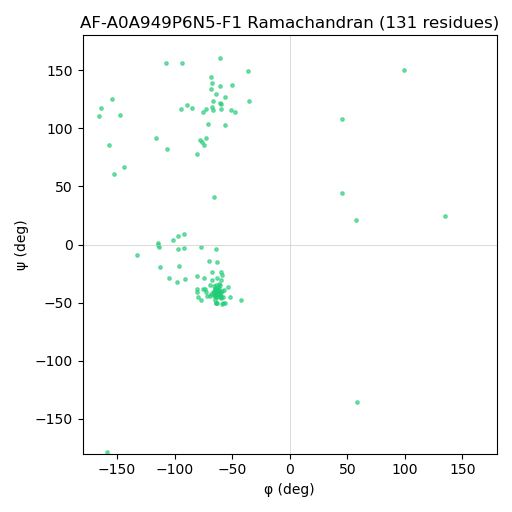.296 -1.590 10.213 1.00 88.38 100 ASP A N 1
ATOM 722 C CA . ASP A 1 100 ? -8.361 -2.290 8.928 1.00 88.38 100 ASP A CA 1
ATOM 723 C C . ASP A 1 100 ? -7.720 -1.476 7.801 1.00 88.38 100 ASP A C 1
ATOM 725 O O . ASP A 1 100 ? -6.995 -2.015 6.970 1.00 88.38 100 ASP A O 1
ATOM 729 N N . SER A 1 101 ? -7.935 -0.156 7.781 1.00 85.44 101 SER A N 1
ATOM 730 C CA . SER A 1 101 ? -7.320 0.730 6.782 1.00 85.44 101 SER A CA 1
ATOM 731 C C . SER A 1 101 ? -5.801 0.798 6.944 1.00 85.44 101 SER A C 1
ATOM 733 O O . SER A 1 101 ? -5.079 0.748 5.952 1.00 85.44 101 SER A O 1
ATOM 735 N N . VAL A 1 102 ? -5.310 0.856 8.184 1.00 88.12 102 VAL A N 1
ATOM 736 C CA . VAL A 1 102 ? -3.868 0.819 8.474 1.00 88.12 102 VAL A CA 1
ATOM 737 C C . VAL A 1 102 ? -3.265 -0.527 8.077 1.00 88.12 102 VAL A C 1
ATOM 739 O O . VAL A 1 102 ? -2.230 -0.565 7.414 1.00 88.12 102 VAL A O 1
ATOM 742 N N . SER A 1 103 ? -3.930 -1.629 8.428 1.00 91.81 103 SER A N 1
ATOM 743 C CA . SER A 1 103 ? -3.469 -2.987 8.112 1.00 91.81 103 SER A CA 1
ATOM 744 C C . SER A 1 103 ? -3.457 -3.237 6.604 1.00 91.81 103 SER A C 1
ATOM 746 O O . SER A 1 103 ? -2.500 -3.800 6.079 1.00 91.81 103 SER A O 1
ATOM 748 N N . TYR A 1 104 ? -4.459 -2.724 5.883 1.00 92.50 104 TYR A N 1
ATOM 749 C CA . TYR A 1 104 ? -4.495 -2.753 4.424 1.00 92.50 104 TYR A CA 1
ATOM 750 C C . TYR A 1 104 ? -3.281 -2.028 3.826 1.00 92.50 104 TYR A C 1
ATOM 752 O O . TYR A 1 104 ? -2.571 -2.596 2.999 1.00 92.50 104 TYR A O 1
ATOM 760 N N . VAL A 1 105 ? -3.013 -0.787 4.254 1.00 91.62 105 VAL A N 1
ATOM 761 C CA . VAL A 1 105 ? -1.877 0.003 3.746 1.00 91.62 105 VAL A CA 1
ATOM 762 C C . VAL A 1 105 ? -0.546 -0.669 4.077 1.00 91.62 105 VAL A C 1
ATOM 764 O O . VAL A 1 105 ? 0.328 -0.716 3.214 1.00 91.62 105 VAL A O 1
ATOM 767 N N . ARG A 1 106 ? -0.412 -1.257 5.272 1.00 93.62 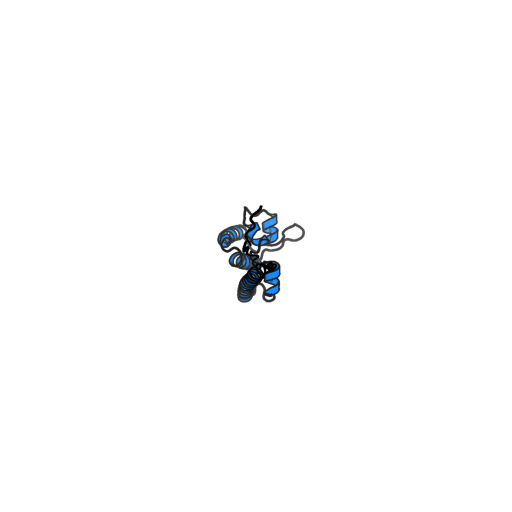106 ARG A N 1
ATOM 768 C CA . ARG A 1 106 ? 0.767 -2.042 5.655 1.00 93.62 106 ARG A CA 1
ATOM 769 C C . ARG A 1 106 ? 1.028 -3.180 4.677 1.00 93.62 106 ARG A C 1
ATOM 771 O O . ARG A 1 106 ? 2.135 -3.269 4.162 1.00 93.62 106 ARG A O 1
ATOM 778 N N . LEU A 1 107 ? 0.018 -3.987 4.362 1.00 96.00 107 LEU A N 1
ATOM 779 C CA . LEU A 1 107 ? 0.176 -5.107 3.431 1.00 96.00 107 LEU A CA 1
ATOM 780 C C . LEU A 1 107 ? 0.521 -4.653 2.005 1.00 96.00 107 LEU A C 1
ATOM 782 O O . LEU A 1 107 ? 1.292 -5.323 1.319 1.00 96.00 107 LEU A O 1
ATOM 786 N N . VAL A 1 108 ? -0.005 -3.508 1.555 1.00 95.12 108 VAL A N 1
ATOM 787 C CA . VAL A 1 108 ? 0.391 -2.918 0.265 1.00 95.12 108 VAL A CA 1
ATOM 788 C C . VAL A 1 108 ? 1.867 -2.514 0.291 1.00 95.12 108 VAL A C 1
ATOM 790 O O . VAL A 1 108 ? 2.615 -2.911 -0.599 1.00 95.12 108 VAL A O 1
ATOM 793 N N . VAL A 1 109 ? 2.310 -1.779 1.315 1.00 94.00 109 VAL A N 1
ATOM 794 C CA . VAL A 1 109 ? 3.709 -1.333 1.435 1.00 94.00 109 VAL A CA 1
ATOM 795 C C . VAL A 1 109 ? 4.664 -2.519 1.560 1.00 94.00 109 VAL A C 1
ATOM 797 O O . VAL A 1 109 ? 5.657 -2.572 0.845 1.00 94.00 109 VAL A O 1
ATOM 800 N N . GLU A 1 110 ? 4.343 -3.514 2.388 1.00 95.31 110 GLU A N 1
ATOM 801 C CA . GLU A 1 110 ? 5.141 -4.739 2.529 1.00 95.31 110 GLU A CA 1
ATOM 802 C C . GLU A 1 110 ? 5.274 -5.518 1.213 1.00 95.31 110 GLU A C 1
ATOM 804 O O . GLU A 1 110 ? 6.294 -6.169 0.990 1.00 95.31 110 GLU A O 1
ATOM 809 N N . THR A 1 111 ? 4.267 -5.447 0.335 1.00 96.44 111 THR A N 1
ATOM 810 C CA . THR A 1 111 ? 4.291 -6.148 -0.955 1.00 96.44 111 THR A CA 1
ATOM 811 C C . THR A 1 111 ? 5.120 -5.408 -2.007 1.00 96.44 111 THR A C 1
ATOM 813 O O . THR A 1 111 ? 5.888 -6.050 -2.721 1.00 96.44 111 THR A O 1
ATOM 816 N N . TYR A 1 112 ? 4.958 -4.086 -2.131 1.00 94.81 112 TYR A N 1
ATOM 817 C CA . TYR A 1 112 ? 5.494 -3.322 -3.269 1.00 94.81 112 TYR A CA 1
ATOM 818 C C . TYR A 1 112 ? 6.741 -2.488 -2.951 1.00 94.81 112 TYR A C 1
ATOM 820 O O . TYR A 1 112 ? 7.572 -2.292 -3.831 1.00 94.81 112 TYR A O 1
ATOM 828 N N . CYS A 1 113 ? 6.904 -2.030 -1.710 1.00 93.81 113 CYS A N 1
ATOM 829 C CA . CYS A 1 113 ? 8.065 -1.254 -1.265 1.00 93.81 113 CYS A CA 1
ATOM 830 C C . CYS A 1 113 ? 8.435 -1.615 0.183 1.00 93.81 113 CYS A C 1
ATOM 832 O O . CYS A 1 113 ? 8.295 -0.793 1.098 1.00 93.81 113 CYS A O 1
ATOM 834 N N . PRO A 1 114 ? 8.891 -2.860 0.431 1.00 94.44 114 PRO A N 1
ATOM 835 C CA . PRO A 1 114 ? 9.156 -3.368 1.777 1.00 94.44 114 PRO A CA 1
ATOM 836 C C . PRO A 1 114 ? 10.190 -2.537 2.549 1.00 94.44 114 PRO A C 1
ATOM 838 O O . PRO A 1 114 ? 10.135 -2.467 3.776 1.00 94.44 114 PRO A O 1
ATOM 841 N N . GLU A 1 115 ? 11.094 -1.847 1.859 1.00 92.81 115 GLU A N 1
ATOM 842 C CA . GLU A 1 115 ? 12.048 -0.897 2.435 1.00 92.81 115 GLU A CA 1
ATOM 843 C C . GLU A 1 115 ? 11.391 0.326 3.099 1.00 92.81 115 GLU A C 1
ATOM 845 O O . GLU A 1 115 ? 12.049 1.037 3.856 1.00 92.81 115 GLU A O 1
ATOM 850 N N . ARG A 1 116 ? 10.101 0.578 2.843 1.00 89.44 116 ARG A N 1
ATOM 851 C CA . ARG A 1 116 ? 9.314 1.663 3.452 1.00 89.44 116 ARG A CA 1
ATOM 852 C C . ARG A 1 116 ? 8.484 1.212 4.657 1.00 89.44 116 ARG A C 1
ATOM 854 O O . ARG A 1 116 ? 7.867 2.053 5.305 1.00 89.44 116 ARG A O 1
ATOM 861 N N . SER A 1 117 ? 8.483 -0.081 4.988 1.00 90.00 117 SER A N 1
ATOM 862 C CA . SER A 1 117 ? 7.669 -0.644 6.079 1.00 90.00 117 SER A CA 1
ATOM 863 C C . SER A 1 117 ? 7.979 -0.032 7.453 1.00 90.00 117 SER A C 1
ATOM 865 O O . SER A 1 117 ? 7.053 0.280 8.199 1.00 90.00 117 SER A O 1
ATOM 867 N N . GLU A 1 118 ? 9.256 0.212 7.766 1.00 89.12 118 GLU A N 1
ATOM 868 C CA . GLU A 1 118 ? 9.665 0.866 9.019 1.00 89.12 118 GLU A CA 1
ATOM 869 C C . GLU A 1 118 ? 9.144 2.306 9.098 1.00 89.12 118 GLU A C 1
ATOM 871 O O . GLU A 1 118 ? 8.555 2.703 10.098 1.00 89.12 118 GLU A O 1
ATOM 876 N N . TYR A 1 119 ? 9.268 3.063 8.005 1.00 87.25 119 TYR A N 1
ATOM 877 C CA . TYR A 1 119 ? 8.775 4.438 7.960 1.00 87.25 119 TYR A CA 1
ATOM 878 C C . TYR A 1 119 ? 7.245 4.511 8.071 1.00 87.25 119 TYR A C 1
ATOM 880 O O . TYR A 1 119 ? 6.709 5.405 8.725 1.00 87.25 119 TYR A O 1
ATOM 888 N N . LEU A 1 120 ? 6.523 3.549 7.486 1.00 87.38 120 LEU A N 1
ATOM 889 C CA . LEU A 1 120 ? 5.081 3.431 7.694 1.00 87.38 120 LEU A CA 1
ATOM 890 C C . LEU A 1 120 ? 4.743 3.180 9.171 1.00 87.38 120 LEU A C 1
ATOM 892 O O . LEU A 1 120 ? 3.795 3.783 9.671 1.00 87.38 120 LEU A O 1
ATOM 896 N N . ALA A 1 121 ? 5.488 2.314 9.863 1.00 86.88 121 ALA A N 1
ATOM 897 C CA . ALA A 1 121 ? 5.256 2.032 11.279 1.00 86.88 121 ALA A CA 1
ATOM 898 C C . ALA A 1 121 ? 5.408 3.296 12.142 1.00 86.88 121 ALA A C 1
ATOM 900 O O . ALA A 1 121 ? 4.534 3.566 12.965 1.00 86.88 121 ALA A O 1
ATOM 901 N N . ASP A 1 122 ? 6.437 4.107 11.882 1.00 86.56 122 ASP A N 1
ATOM 902 C CA . ASP A 1 122 ? 6.642 5.395 12.558 1.00 86.56 122 ASP A CA 1
ATOM 903 C C . ASP A 1 122 ? 5.466 6.356 12.312 1.00 86.56 122 ASP A C 1
ATOM 905 O O . ASP A 1 122 ? 4.937 6.971 13.238 1.00 86.56 122 ASP A O 1
ATOM 909 N N . VAL A 1 123 ? 5.001 6.460 11.062 1.00 82.50 123 VAL A N 1
ATOM 910 C CA . VAL A 1 123 ? 3.860 7.319 10.702 1.00 82.50 123 VAL A CA 1
ATOM 911 C C . VAL A 1 123 ? 2.572 6.855 11.379 1.00 82.50 123 VAL A C 1
ATOM 913 O O . VAL A 1 123 ? 1.766 7.690 11.784 1.00 82.50 123 VAL A O 1
ATOM 916 N N . VAL A 1 124 ? 2.351 5.545 11.479 1.00 82.62 124 VAL A N 1
ATOM 917 C CA . VAL A 1 124 ? 1.174 4.963 12.138 1.00 82.62 124 VAL A CA 1
ATOM 918 C C . VAL A 1 124 ? 1.189 5.241 13.639 1.00 82.62 124 VAL A C 1
ATOM 920 O O . VAL A 1 124 ? 0.142 5.592 14.181 1.00 82.62 124 VAL A O 1
ATOM 923 N N . ASP A 1 125 ? 2.347 5.148 14.293 1.00 83.06 125 ASP A N 1
ATOM 924 C CA . ASP A 1 125 ? 2.500 5.443 15.725 1.00 83.06 125 ASP A CA 1
ATOM 925 C C . ASP A 1 125 ? 2.164 6.914 16.047 1.00 83.06 125 ASP A C 1
ATOM 927 O O . ASP A 1 125 ? 1.508 7.217 17.042 1.00 83.06 125 ASP A O 1
ATOM 931 N N . GLU A 1 126 ? 2.504 7.844 15.147 1.00 77.88 126 GLU A N 1
ATOM 932 C CA . GLU A 1 126 ? 2.173 9.270 15.290 1.00 77.88 126 GLU A CA 1
ATOM 933 C C . GLU A 1 126 ? 0.676 9.609 15.141 1.00 77.88 126 GLU A C 1
ATOM 935 O O . GLU A 1 126 ? 0.270 10.738 15.439 1.00 77.88 126 GLU A O 1
ATOM 940 N N . LEU A 1 127 ? -0.148 8.693 14.626 1.00 69.81 127 LEU A N 1
ATOM 941 C CA . LEU A 1 127 ? -1.560 8.952 14.315 1.00 69.81 127 LEU A CA 1
ATOM 942 C C . LEU A 1 127 ? -2.531 8.620 15.459 1.00 69.81 127 LEU A C 1
ATOM 944 O O . LEU A 1 127 ? -3.727 8.883 15.321 1.00 69.81 127 LEU A O 1
ATOM 948 N N . ASP A 1 128 ? -2.042 8.081 16.575 1.00 58.81 128 ASP A N 1
ATOM 949 C CA . ASP A 1 128 ? -2.861 7.659 17.715 1.00 58.81 128 ASP A CA 1
ATOM 950 C C . ASP A 1 128 ? -3.506 8.866 18.459 1.00 58.81 128 ASP A C 1
ATOM 952 O O . ASP A 1 128 ? -2.882 9.930 18.577 1.00 58.81 128 ASP A O 1
ATOM 956 N N . PRO A 1 129 ? -4.749 8.757 18.989 1.00 52.38 129 PRO A N 1
ATOM 957 C CA . PRO A 1 129 ? -5.522 7.532 19.175 1.00 52.38 129 PRO A CA 1
ATOM 958 C C . PRO A 1 129 ? -6.398 7.143 17.974 1.00 52.38 129 PRO A C 1
ATOM 960 O O . PRO A 1 129 ? -7.327 7.874 17.617 1.00 52.38 129 PRO A O 1
ATOM 963 N N . PHE A 1 130 ? -6.168 5.955 17.404 1.00 57.47 130 PHE A N 1
ATOM 964 C CA . PHE A 1 130 ? -7.155 5.308 16.532 1.00 57.47 130 PHE A CA 1
ATOM 965 C C . PHE A 1 130 ? -8.408 4.988 17.364 1.00 57.47 130 PHE A C 1
ATOM 967 O O . PHE A 1 130 ? -8.312 4.400 18.444 1.00 57.47 130 PHE A O 1
ATOM 974 N N . GLU A 1 131 ? -9.603 5.361 16.896 1.00 49.53 131 GLU A N 1
ATOM 975 C CA . GLU A 1 131 ? -10.829 4.908 17.561 1.00 49.53 131 GLU A CA 1
ATOM 976 C C . GLU A 1 131 ? -10.958 3.389 17.374 1.00 49.53 131 GLU A C 1
ATOM 978 O O . GLU A 1 131 ? -11.097 2.894 16.254 1.00 49.53 131 GLU A O 1
ATOM 983 N N . SER A 1 132 ? -10.900 2.650 18.485 1.00 46.47 132 SER A N 1
ATOM 984 C CA . SER A 1 132 ? -11.281 1.239 18.520 1.00 46.47 132 SER A CA 1
ATOM 985 C C . SER A 1 132 ? -12.788 1.148 18.283 1.00 46.47 132 SER A C 1
ATOM 987 O O . SER A 1 132 ? -13.569 1.726 19.039 1.00 46.47 132 SER A O 1
ATOM 989 N N . GLN A 1 133 ? -13.190 0.474 17.203 1.00 46.50 133 GLN A N 1
ATOM 990 C CA . GLN A 1 133 ? -14.588 0.082 16.995 1.00 46.50 133 GLN A CA 1
ATOM 991 C C . GLN A 1 133 ? -14.927 -1.163 17.812 1.00 46.50 133 GLN A C 1
ATOM 993 O O . GLN A 1 133 ? -14.056 -2.057 17.912 1.00 46.50 133 GLN A O 1
#

Sequence (133 aa):
MKLSELRVSHLLASFSVAALVISGCASSDDDEAQRLAGQLVSSLHSEDLAPRLTVDVAAALYGTDAATVCEAFDGPLSSAERIILLGNPSGRRPKTITTDSVSYVRLVVETYCPERSEYLADVVDELDPFESQ

pLDDT: mean 75.87, std 18.88, range [38.25, 98.19]

Radius of gyration: 28.27 Å; Cα contacts (8 Å, |Δi|>4): 105; chains: 1; bounding box: 66×33×97 Å

Secondary structure (DSSP, 8-state):
-----------------------SSSHHHHHHHHHHHHHHHHHHHHTTS-TT--HHHHHHHHTTT-HHHHHTTSSS--HHHHHHHH----TTSPPPPPHHHHHHHHHHHHHH-GGGHHHHHHHHHTTPPP---

Solvent-accessible surface area (backbone atoms only — not comparable to full-atom values): 8262 Å² total; per-residue (Å²): 135,82,88,84,81,88,76,87,74,90,82,77,88,77,86,80,77,79,75,82,84,83,80,85,76,62,63,64,52,53,53,46,6,46,52,51,16,42,51,42,42,52,52,32,44,76,69,65,67,43,77,80,63,43,39,69,57,41,20,75,73,33,43,73,46,29,58,79,66,48,57,48,66,77,52,87,63,48,72,71,46,49,25,69,74,60,49,52,56,69,90,82,52,83,55,82,52,40,71,58,57,54,52,48,48,48,49,50,34,54,65,48,36,52,90,47,41,66,61,50,51,56,55,57,65,71,60,63,83,62,70,82,129

Foldseek 3Di:
DDDDDDDDDDDDDDPPPPPPPPDDDPVVQLVQLLVLLVQLQVVCCVVVLCVPDDSVNSSVCCGNANCLLVVCQVDDRDPVSCCVQQHHPPPPDDDQRAPSSLVSSLSVCCRRPVVCNVVSVVVVVVPPPRDDD

Mean predicted aligned error: 13.38 Å